Protein AF-A0ABD6AA87-F1 (afdb_monomer)

Secondary structure (DSSP, 8-state):
-HHHHHHHHHHHHHHHHHHHHHH-TT----HHHHHHHHHHHHHHHHHHHHTT-HHHHHHHHHHHHHHHHHHHHSS--S----TTSSS-S------

Sequence (95 aa):
MWQDYVILVGSIVAITSLVPTLLDDEAAVPYSTSVPTVFVLLGQSVAFYTIGLVGSALGAVAGFVLWTFIAVYKSPPTGEPRERAESTTAVQPAD

Organism: NCBI:txid3033386

Structure (mmCIF, N/CA/C/O backbone):
data_AF-A0ABD6AA87-F1
#
_entry.id   AF-A0ABD6AA87-F1
#
loop_
_atom_site.group_PDB
_atom_site.id
_atom_site.type_symbol
_atom_site.label_atom_id
_atom_site.label_alt_id
_atom_site.label_comp_id
_atom_site.label_asym_id
_atom_site.label_entity_id
_atom_site.label_seq_id
_atom_site.pdbx_PDB_ins_code
_atom_site.Cartn_x
_atom_site.Cartn_y
_atom_site.Cartn_z
_atom_site.occupancy
_atom_site.B_iso_or_equiv
_atom_site.auth_seq_id
_atom_site.auth_comp_id
_atom_site.auth_asym_id
_atom_site.auth_atom_id
_atom_site.pdbx_PDB_model_num
ATOM 1 N N . MET A 1 1 ? 15.516 -5.540 -12.393 1.00 69.44 1 MET A N 1
ATOM 2 C CA . MET A 1 1 ? 14.310 -6.237 -11.892 1.00 69.44 1 MET A CA 1
ATOM 3 C C . MET A 1 1 ? 14.467 -6.883 -10.515 1.00 69.44 1 MET A C 1
ATOM 5 O O . MET A 1 1 ? 13.457 -7.093 -9.870 1.00 69.44 1 MET A O 1
ATOM 9 N N . TRP A 1 2 ? 15.673 -7.176 -10.007 1.00 90.50 2 TRP A N 1
ATOM 10 C CA . TRP A 1 2 ? 15.810 -7.782 -8.668 1.00 90.50 2 TRP A CA 1
ATOM 11 C C . TRP A 1 2 ? 15.312 -6.877 -7.521 1.00 90.50 2 TRP A C 1
ATOM 13 O O . TRP A 1 2 ? 14.735 -7.371 -6.558 1.00 90.50 2 TRP A O 1
ATOM 23 N N . GLN A 1 3 ? 15.472 -5.556 -7.662 1.00 88.31 3 GLN A N 1
ATOM 24 C CA . GLN A 1 3 ? 14.973 -4.552 -6.713 1.00 88.31 3 GLN A CA 1
ATOM 25 C C . GLN A 1 3 ? 13.449 -4.607 -6.560 1.00 88.31 3 GLN A C 1
ATOM 27 O O . GLN A 1 3 ? 12.949 -4.494 -5.446 1.00 88.31 3 GLN A O 1
ATOM 32 N N . ASP A 1 4 ? 12.730 -4.844 -7.663 1.00 86.25 4 ASP A N 1
ATOM 33 C CA . ASP A 1 4 ? 11.270 -4.946 -7.660 1.00 86.25 4 ASP A CA 1
ATOM 34 C C . ASP A 1 4 ? 10.806 -6.121 -6.790 1.00 86.25 4 ASP A C 1
ATOM 36 O O . ASP A 1 4 ? 9.905 -5.985 -5.970 1.00 86.25 4 ASP A O 1
ATOM 40 N N . TYR A 1 5 ? 11.498 -7.261 -6.887 1.00 86.38 5 TYR A N 1
ATOM 41 C CA . TYR A 1 5 ? 11.203 -8.430 -6.062 1.00 86.38 5 TYR A CA 1
ATOM 42 C C . TYR A 1 5 ? 11.488 -8.191 -4.578 1.00 86.38 5 TYR A C 1
ATOM 44 O O . TYR A 1 5 ? 10.684 -8.582 -3.739 1.00 86.38 5 TYR A O 1
ATOM 52 N N . VAL A 1 6 ? 12.599 -7.532 -4.235 1.00 89.88 6 VAL A N 1
ATOM 53 C CA . VAL A 1 6 ? 12.943 -7.250 -2.830 1.00 89.88 6 VAL A CA 1
ATOM 54 C C . VAL A 1 6 ? 11.934 -6.294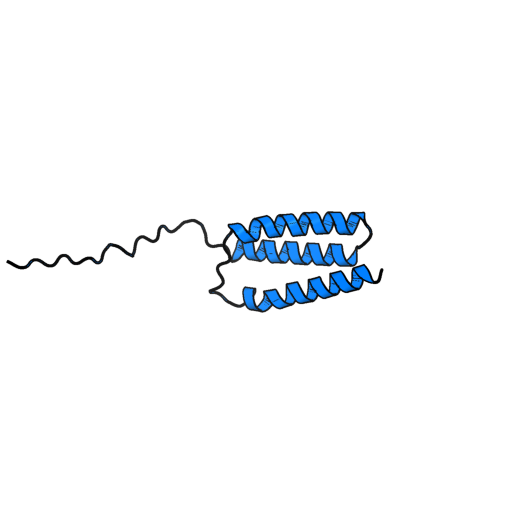 -2.195 1.00 89.88 6 VAL A C 1
ATOM 56 O O . VAL A 1 6 ? 11.467 -6.543 -1.084 1.00 89.88 6 VAL A O 1
ATOM 59 N N . ILE A 1 7 ? 11.555 -5.232 -2.909 1.00 87.81 7 ILE A N 1
ATOM 60 C CA . ILE A 1 7 ? 10.578 -4.248 -2.428 1.00 87.81 7 ILE A CA 1
ATOM 61 C C . ILE A 1 7 ? 9.181 -4.874 -2.336 1.00 87.81 7 ILE A C 1
ATOM 63 O O . ILE A 1 7 ? 8.477 -4.657 -1.348 1.00 87.81 7 ILE A O 1
ATOM 67 N N . LEU A 1 8 ? 8.788 -5.694 -3.312 1.00 87.81 8 LEU A N 1
ATOM 68 C CA . LEU A 1 8 ? 7.521 -6.423 -3.285 1.00 87.81 8 LEU A CA 1
ATOM 69 C C . LEU A 1 8 ? 7.452 -7.400 -2.105 1.00 87.81 8 LEU A C 1
ATOM 71 O O . LEU A 1 8 ? 6.468 -7.393 -1.370 1.00 87.81 8 LEU A O 1
ATOM 75 N N . VAL A 1 9 ? 8.498 -8.200 -1.875 1.00 90.44 9 VAL A N 1
ATOM 76 C CA . VAL A 1 9 ? 8.567 -9.114 -0.722 1.00 90.44 9 VAL A CA 1
ATOM 77 C C . VAL A 1 9 ? 8.498 -8.333 0.588 1.00 90.44 9 VAL A C 1
ATOM 79 O O . VAL A 1 9 ? 7.717 -8.694 1.466 1.00 90.44 9 VAL A O 1
ATOM 82 N N . GLY A 1 10 ? 9.240 -7.228 0.707 1.00 87.88 10 GLY A N 1
ATOM 83 C CA . GLY A 1 10 ? 9.152 -6.343 1.871 1.00 87.88 10 GLY A CA 1
ATOM 84 C C . GLY A 1 10 ? 7.737 -5.798 2.089 1.00 87.88 10 GLY A C 1
ATOM 85 O O . GLY A 1 10 ? 7.248 -5.788 3.216 1.00 87.88 10 GLY A O 1
ATOM 86 N N . SER A 1 11 ? 7.043 -5.427 1.009 1.00 83.81 11 SER A N 1
ATOM 87 C CA . SER A 1 11 ? 5.656 -4.946 1.055 1.00 83.81 11 SER A CA 1
ATOM 88 C C . SER A 1 11 ? 4.690 -6.036 1.530 1.00 83.81 11 SER A C 1
ATOM 90 O O . SER A 1 11 ? 3.832 -5.770 2.367 1.00 83.81 11 SER A O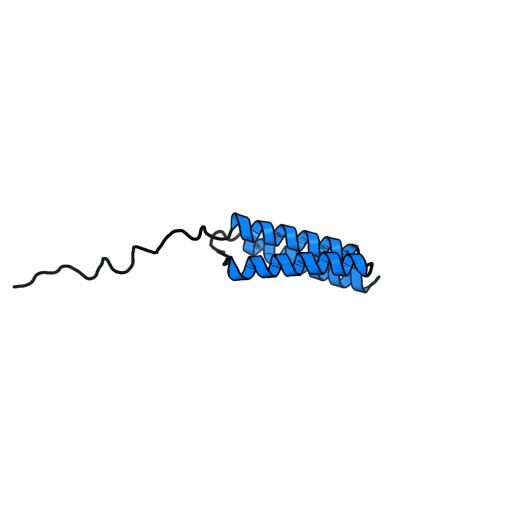 1
ATOM 92 N N . ILE A 1 12 ? 4.856 -7.277 1.061 1.00 86.50 12 ILE A N 1
ATOM 93 C CA . ILE A 1 12 ? 4.053 -8.430 1.502 1.00 86.50 12 ILE A CA 1
ATOM 94 C C . ILE A 1 12 ? 4.267 -8.700 2.992 1.00 86.50 12 ILE A C 1
ATOM 96 O O . ILE A 1 12 ? 3.297 -8.897 3.725 1.00 86.50 12 ILE A O 1
ATOM 100 N N . VAL A 1 13 ? 5.519 -8.684 3.460 1.00 89.12 13 VAL A N 1
ATOM 101 C CA . VAL A 1 13 ? 5.843 -8.873 4.882 1.00 89.12 13 VAL A CA 1
ATOM 102 C C . VAL A 1 13 ? 5.210 -7.770 5.730 1.00 89.12 13 VAL A C 1
ATOM 104 O O . VAL A 1 13 ? 4.560 -8.076 6.728 1.00 89.12 13 VAL A O 1
ATOM 107 N N . ALA A 1 14 ? 5.319 -6.507 5.307 1.00 83.75 14 ALA A N 1
ATOM 108 C CA . ALA A 1 14 ? 4.704 -5.376 5.998 1.00 83.75 14 ALA A CA 1
ATOM 109 C C . ALA A 1 14 ? 3.172 -5.516 6.082 1.00 83.75 14 ALA A C 1
ATOM 111 O O . ALA A 1 14 ? 2.606 -5.415 7.169 1.00 83.75 14 ALA A O 1
ATOM 112 N N . ILE A 1 15 ? 2.505 -5.831 4.966 1.00 81.44 15 ILE A N 1
ATOM 113 C CA . ILE A 1 15 ? 1.051 -6.067 4.910 1.00 81.44 15 ILE A CA 1
ATOM 114 C C . ILE A 1 15 ? 0.644 -7.226 5.826 1.00 81.44 15 ILE A C 1
ATOM 116 O O . ILE A 1 15 ? -0.309 -7.108 6.590 1.00 81.44 15 ILE A O 1
ATOM 120 N N . THR A 1 16 ? 1.384 -8.334 5.795 1.00 83.44 16 THR A N 1
ATOM 121 C CA . THR A 1 16 ? 1.083 -9.513 6.622 1.00 83.44 16 THR A CA 1
ATOM 122 C C . THR A 1 16 ? 1.275 -9.210 8.108 1.00 83.44 16 THR A C 1
ATOM 124 O O . THR A 1 16 ? 0.498 -9.672 8.937 1.00 83.44 16 THR A O 1
ATOM 127 N N . SER A 1 17 ? 2.257 -8.372 8.457 1.00 82.38 17 SER A N 1
ATOM 128 C CA . SER A 1 17 ? 2.478 -7.931 9.839 1.00 82.38 17 SER A CA 1
ATOM 129 C C . SER A 1 17 ? 1.361 -7.034 10.384 1.00 82.38 17 SER A C 1
ATOM 131 O O . SER A 1 17 ? 1.176 -6.967 11.594 1.00 82.38 17 SER A O 1
ATOM 133 N N . LEU A 1 18 ? 0.581 -6.397 9.503 1.00 72.31 18 LEU A N 1
ATOM 134 C CA . LEU A 1 18 ? -0.589 -5.586 9.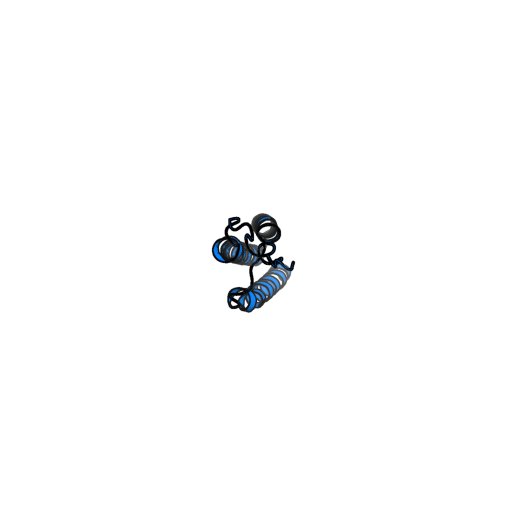858 1.00 72.31 18 LEU A CA 1
ATOM 135 C C . LEU A 1 18 ? -1.859 -6.428 10.069 1.00 72.31 18 LEU A C 1
ATOM 137 O O . LEU A 1 18 ? -2.828 -5.934 10.641 1.00 72.31 18 LEU A O 1
ATOM 141 N N . VAL A 1 19 ? -1.871 -7.701 9.657 1.00 76.50 19 VAL A N 1
ATOM 142 C CA . VAL A 1 19 ? -2.996 -8.625 9.889 1.00 76.50 19 VAL A CA 1
ATOM 143 C C . VAL A 1 19 ? -3.347 -8.764 11.378 1.00 76.50 19 VAL A C 1
ATOM 145 O O . VAL A 1 19 ? -4.516 -8.574 11.703 1.00 76.50 19 VAL A O 1
ATOM 148 N N . PRO A 1 20 ? -2.410 -9.030 12.313 1.00 71.12 20 PRO A N 1
ATOM 149 C CA . PRO A 1 20 ? -2.745 -9.074 13.739 1.00 71.12 20 PRO A CA 1
ATOM 150 C C . PRO A 1 20 ? -3.283 -7.733 14.262 1.00 71.12 20 PRO A C 1
ATOM 152 O O . PRO A 1 20 ? -4.211 -7.728 15.061 1.00 71.12 20 PRO A O 1
ATOM 155 N N . THR A 1 21 ? -2.789 -6.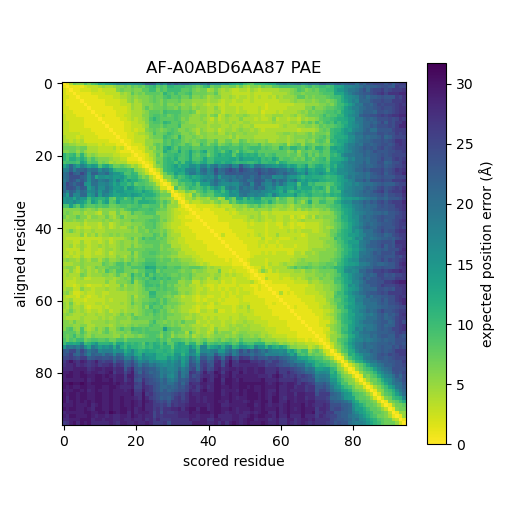599 13.754 1.00 68.25 21 THR A N 1
ATOM 156 C CA . THR A 1 21 ? -3.310 -5.261 14.096 1.00 68.25 21 THR A CA 1
ATOM 157 C C . THR A 1 21 ? -4.760 -5.067 13.638 1.00 68.25 21 THR A C 1
ATOM 159 O O . THR A 1 21 ? -5.554 -4.394 14.297 1.00 68.25 21 THR A O 1
ATOM 162 N N . LEU A 1 22 ? -5.144 -5.671 12.512 1.00 62.00 22 LEU A N 1
ATOM 163 C CA . LEU A 1 22 ? -6.529 -5.670 12.044 1.00 62.00 22 LEU A CA 1
ATOM 164 C C . LEU A 1 22 ? -7.433 -6.584 12.872 1.00 62.00 22 LEU A C 1
ATOM 166 O O . LEU A 1 22 ? -8.588 -6.230 13.082 1.00 62.00 22 LEU A O 1
ATOM 170 N N . LEU A 1 23 ? -6.909 -7.702 13.372 1.00 66.44 23 LEU A N 1
ATOM 171 C CA . LEU A 1 23 ? -7.659 -8.667 14.181 1.00 66.44 23 LEU A CA 1
ATOM 172 C C . LEU A 1 23 ? -7.888 -8.217 15.633 1.00 66.44 23 LEU A C 1
ATOM 174 O O . LEU A 1 23 ? -8.749 -8.777 16.300 1.00 66.44 23 LEU A O 1
ATOM 178 N N . ASP A 1 24 ? -7.138 -7.229 16.120 1.00 62.19 24 ASP A N 1
ATOM 179 C CA . ASP A 1 24 ? -7.256 -6.726 17.492 1.00 62.19 24 ASP A CA 1
ATOM 180 C C . ASP A 1 24 ? -8.278 -5.579 17.602 1.00 62.19 24 ASP A C 1
ATOM 182 O O . ASP A 1 24 ? -7.996 -4.447 17.202 1.00 62.19 24 ASP A O 1
ATOM 186 N N . ASP A 1 25 ? -9.480 -5.853 18.111 1.00 56.31 25 ASP A N 1
ATOM 187 C CA . ASP A 1 25 ? -10.577 -4.879 18.231 1.00 56.31 25 ASP A CA 1
ATOM 188 C C . ASP A 1 25 ? -10.258 -3.668 19.140 1.00 56.31 25 ASP A C 1
ATOM 190 O O . ASP A 1 25 ? -10.917 -2.635 19.017 1.00 56.31 25 ASP A O 1
ATOM 194 N N . GLU A 1 26 ? -9.218 -3.726 19.985 1.00 53.50 26 GLU A N 1
ATOM 195 C CA . GLU A 1 26 ? -8.767 -2.585 20.805 1.00 53.50 26 GLU A CA 1
ATOM 196 C C . GLU A 1 26 ? -7.777 -1.653 20.078 1.00 53.50 26 GLU A C 1
ATOM 198 O O . GLU A 1 26 ? -7.460 -0.565 20.573 1.00 53.50 26 GLU A O 1
ATOM 203 N N . ALA A 1 27 ? -7.298 -2.025 18.885 1.00 54.38 27 ALA A N 1
ATOM 204 C CA . ALA A 1 27 ? -6.331 -1.239 18.121 1.00 54.38 27 ALA A CA 1
ATOM 205 C C . ALA A 1 27 ? -6.975 -0.003 17.456 1.00 54.38 27 ALA A C 1
ATOM 207 O O . ALA A 1 27 ? -7.205 0.038 16.247 1.00 54.38 27 ALA A O 1
ATOM 208 N N . ALA A 1 28 ? -7.241 1.040 18.241 1.00 55.47 28 ALA A N 1
ATOM 209 C CA . ALA A 1 28 ? -7.648 2.349 17.741 1.00 55.47 28 ALA A CA 1
ATOM 210 C C . ALA A 1 28 ? -6.429 3.099 1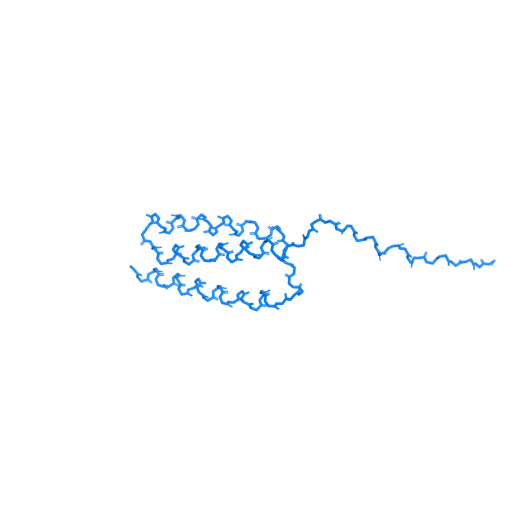7.177 1.00 55.47 28 ALA A C 1
ATOM 212 O O . ALA A 1 28 ? -5.654 3.707 17.919 1.00 55.47 28 ALA A O 1
ATOM 213 N N . VAL A 1 29 ? -6.242 3.065 15.855 1.00 57.78 29 VAL A N 1
ATOM 214 C CA . VAL A 1 29 ? -5.168 3.829 15.202 1.00 57.78 29 VAL A CA 1
ATOM 215 C C . VAL A 1 29 ? -5.626 5.287 15.038 1.00 57.78 29 VAL A C 1
ATOM 217 O O . VAL A 1 29 ? -6.622 5.538 14.345 1.00 57.78 29 VAL A O 1
ATOM 220 N N . PRO A 1 30 ? -4.923 6.267 15.642 1.00 57.25 30 PRO A N 1
ATOM 221 C CA . PRO A 1 30 ? -5.287 7.673 15.527 1.00 57.25 30 PRO A CA 1
ATOM 222 C C . PRO A 1 30 ? -5.249 8.136 14.065 1.00 57.25 30 PRO A C 1
ATOM 224 O O . PRO A 1 30 ? -4.278 7.889 13.344 1.00 57.25 30 PRO A O 1
ATOM 227 N N . TYR A 1 31 ? -6.272 8.887 13.645 1.00 55.62 31 TYR A N 1
ATOM 228 C CA . TYR A 1 31 ? -6.370 9.488 12.304 1.00 55.62 31 TYR A CA 1
ATOM 229 C C . TYR A 1 31 ? -5.104 10.258 11.881 1.00 55.62 31 TYR A C 1
ATOM 231 O O . TYR A 1 31 ? -4.781 10.315 10.693 1.00 55.62 31 TYR A O 1
ATOM 239 N N . SER A 1 32 ? -4.368 10.826 12.845 1.00 60.78 32 SER A N 1
ATOM 240 C CA . SER A 1 32 ? -3.149 11.606 12.606 1.00 60.78 32 SER A CA 1
ATOM 241 C C . SER A 1 32 ? -2.006 10.796 11.993 1.00 60.78 32 SER A C 1
ATOM 243 O O . SER A 1 32 ? -1.158 11.376 11.321 1.00 60.78 32 SER A O 1
ATOM 245 N N . THR A 1 33 ? -1.974 9.475 12.183 1.00 66.38 33 THR A N 1
ATOM 246 C CA . THR A 1 33 ? -0.920 8.602 11.639 1.00 66.38 33 THR A CA 1
ATOM 247 C C . THR A 1 33 ? -1.366 7.903 10.355 1.00 66.38 33 THR A C 1
ATOM 249 O O . THR A 1 33 ? -0.564 7.711 9.437 1.00 66.38 33 THR A O 1
ATOM 252 N N . SER A 1 34 ? -2.656 7.584 10.238 1.00 66.56 34 SER A N 1
ATOM 253 C CA . SER A 1 34 ? -3.199 6.879 9.072 1.00 66.56 34 SER A CA 1
ATOM 254 C C . SER A 1 34 ? -3.252 7.752 7.818 1.00 66.56 34 SER A C 1
ATOM 256 O O . SER A 1 34 ? -2.871 7.296 6.742 1.00 66.56 34 SER A O 1
ATOM 258 N N . VAL A 1 35 ? -3.655 9.023 7.936 1.00 73.75 35 VAL A N 1
ATOM 259 C CA . VAL A 1 35 ? -3.797 9.921 6.774 1.00 73.75 35 VAL A CA 1
ATOM 260 C C . VAL A 1 35 ? -2.454 10.201 6.078 1.00 73.75 35 VAL A C 1
ATOM 262 O O . VAL A 1 35 ? -2.382 9.998 4.864 1.00 73.75 35 VAL A O 1
ATOM 265 N N . PRO A 1 36 ? -1.366 10.588 6.779 1.00 81.56 36 PRO A N 1
ATOM 266 C CA . PRO A 1 36 ? -0.063 10.771 6.135 1.00 81.56 36 PRO A CA 1
ATOM 267 C C . PRO A 1 36 ? 0.444 9.499 5.449 1.00 81.56 36 PRO A C 1
ATOM 269 O O . PRO A 1 36 ? 0.975 9.562 4.342 1.00 81.56 36 PRO A O 1
ATOM 272 N N . THR A 1 37 ? 0.232 8.339 6.073 1.00 80.00 37 THR A N 1
ATOM 273 C CA . THR A 1 37 ? 0.681 7.045 5.543 1.00 80.00 37 THR A CA 1
ATOM 274 C C . THR A 1 37 ? -0.017 6.696 4.226 1.00 80.00 37 THR A C 1
ATOM 276 O O . THR A 1 37 ? 0.635 6.269 3.274 1.00 80.00 37 THR A O 1
ATOM 279 N N . VAL A 1 38 ? -1.322 6.962 4.125 1.00 84.31 38 VAL A N 1
ATOM 280 C CA . VAL A 1 38 ? -2.100 6.811 2.885 1.00 84.31 38 VAL A CA 1
ATOM 281 C C . VAL A 1 38 ? -1.528 7.691 1.763 1.00 84.31 38 VAL A C 1
ATOM 283 O O . VAL A 1 38 ? -1.306 7.203 0.655 1.00 84.31 38 VAL A O 1
ATOM 286 N N . PHE A 1 39 ? -1.198 8.958 2.035 1.00 87.31 39 PHE A N 1
ATOM 287 C CA . PHE A 1 39 ? -0.577 9.837 1.031 1.00 87.31 39 PHE A CA 1
ATOM 288 C C . PHE A 1 39 ? 0.797 9.345 0.569 1.00 87.31 39 PHE A C 1
ATOM 290 O O . PHE A 1 39 ? 1.093 9.380 -0.628 1.00 87.31 39 PHE A O 1
ATOM 297 N N . VAL A 1 40 ? 1.625 8.860 1.499 1.00 88.44 40 VAL A N 1
ATOM 298 C CA . VAL A 1 40 ? 2.948 8.307 1.178 1.00 88.44 40 VAL A CA 1
ATOM 299 C C . VAL A 1 40 ? 2.817 7.087 0.270 1.00 88.44 40 VAL A C 1
ATOM 301 O O . VAL A 1 40 ? 3.486 7.025 -0.758 1.00 88.44 40 VAL A O 1
ATOM 304 N N . LEU A 1 41 ? 1.924 6.150 0.594 1.00 86.75 41 LEU A N 1
ATOM 305 C CA . LEU A 1 41 ? 1.723 4.929 -0.194 1.00 86.75 41 LEU A CA 1
ATOM 306 C C . LEU A 1 41 ? 1.197 5.227 -1.602 1.00 86.75 41 LEU A C 1
ATOM 308 O O . LEU A 1 41 ? 1.649 4.617 -2.573 1.00 86.75 41 LEU A O 1
ATOM 312 N N . LEU A 1 42 ? 0.307 6.214 -1.732 1.00 88.12 42 LEU A N 1
ATOM 313 C CA . LEU A 1 42 ? -0.165 6.689 -3.031 1.00 88.12 42 LEU A CA 1
ATOM 314 C C . LEU A 1 42 ? 0.985 7.281 -3.863 1.00 88.12 42 LEU A C 1
ATOM 316 O O . LEU A 1 42 ? 1.187 6.887 -5.013 1.00 88.12 42 LEU A O 1
ATOM 320 N N . GLY A 1 43 ? 1.771 8.193 -3.280 1.00 91.44 43 GLY A N 1
ATOM 321 C CA . GLY A 1 43 ? 2.920 8.804 -3.953 1.00 91.44 43 GLY A CA 1
ATOM 322 C C . GLY A 1 43 ? 3.974 7.771 -4.358 1.00 91.44 43 GLY A C 1
ATOM 323 O O . GLY A 1 43 ? 4.495 7.809 -5.472 1.00 91.44 43 GLY A O 1
ATOM 324 N N . GLN A 1 44 ? 4.229 6.796 -3.488 1.00 87.12 44 GLN A N 1
ATOM 325 C CA . GLN A 1 44 ? 5.171 5.710 -3.728 1.00 87.12 44 GLN A CA 1
ATOM 326 C C . GLN A 1 44 ? 4.703 4.784 -4.857 1.00 87.12 44 GLN A C 1
ATOM 328 O O . GLN A 1 44 ? 5.513 4.408 -5.702 1.00 87.12 44 GLN A O 1
ATOM 333 N N . SER A 1 45 ? 3.402 4.486 -4.946 1.00 87.88 45 SER A N 1
ATOM 334 C CA . SER A 1 45 ? 2.832 3.743 -6.077 1.00 87.88 45 SER A CA 1
ATOM 335 C C . SER A 1 45 ? 3.078 4.454 -7.409 1.00 87.88 45 SER A C 1
ATOM 337 O O . SER A 1 45 ? 3.528 3.830 -8.371 1.00 87.88 45 SER A O 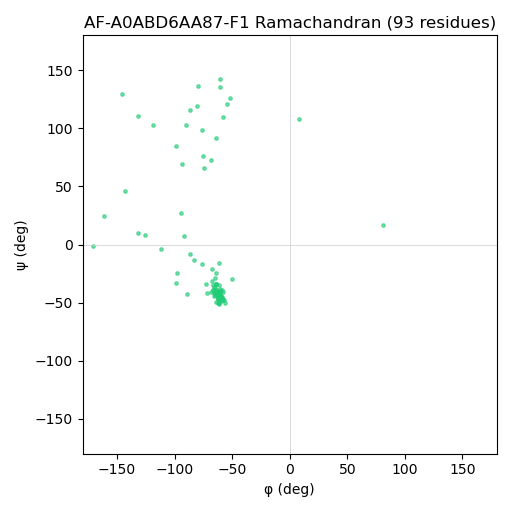1
ATOM 339 N N . VAL A 1 46 ? 2.806 5.762 -7.477 1.00 89.81 46 VAL A N 1
ATOM 340 C CA . VAL A 1 46 ? 3.019 6.561 -8.697 1.00 89.81 46 VAL A CA 1
ATOM 341 C C . VAL A 1 46 ? 4.503 6.612 -9.060 1.00 89.81 46 VAL A C 1
ATOM 343 O O . VAL A 1 46 ? 4.866 6.430 -10.226 1.00 89.81 46 VAL A O 1
ATOM 346 N N . ALA A 1 47 ? 5.372 6.809 -8.068 1.00 90.62 47 ALA A N 1
ATOM 347 C CA . ALA A 1 47 ? 6.814 6.841 -8.269 1.00 90.62 47 ALA A CA 1
ATOM 348 C C . ALA A 1 47 ? 7.336 5.507 -8.817 1.00 90.62 47 ALA A C 1
ATOM 350 O O . ALA A 1 47 ? 7.999 5.496 -9.852 1.00 90.62 47 ALA A O 1
ATOM 351 N N . PHE A 1 48 ? 6.987 4.386 -8.177 1.00 87.88 48 PHE A N 1
ATOM 352 C CA . PHE A 1 48 ? 7.393 3.042 -8.594 1.00 87.88 48 PHE A CA 1
ATOM 353 C C . PHE A 1 48 ? 6.906 2.690 -9.993 1.00 87.88 48 PHE A C 1
ATOM 355 O O . PHE A 1 48 ? 7.677 2.156 -10.790 1.00 87.88 48 PHE A O 1
ATOM 362 N N . TYR A 1 49 ? 5.670 3.060 -10.327 1.00 89.94 49 TYR A N 1
ATOM 363 C CA . TYR A 1 49 ? 5.148 2.879 -11.676 1.00 89.94 49 TYR A CA 1
ATOM 364 C C . TYR A 1 49 ? 5.960 3.670 -12.713 1.00 89.94 49 TYR A C 1
ATOM 366 O O . TYR A 1 49 ? 6.346 3.122 -13.744 1.00 89.94 49 TYR A O 1
ATOM 374 N N . THR A 1 50 ? 6.295 4.929 -12.412 1.00 90.00 50 THR A N 1
ATOM 375 C CA . THR A 1 50 ? 7.039 5.817 -13.326 1.00 90.00 50 THR A CA 1
ATOM 376 C C . THR A 1 50 ? 8.455 5.310 -13.620 1.00 90.00 50 THR A C 1
ATOM 378 O O . THR A 1 50 ? 8.945 5.470 -14.735 1.00 90.00 50 THR A O 1
ATOM 381 N N . ILE A 1 51 ? 9.108 4.663 -12.649 1.00 91.56 51 ILE A N 1
ATOM 382 C CA . ILE A 1 51 ? 10.464 4.101 -12.800 1.00 91.56 51 ILE A CA 1
ATOM 383 C C . ILE A 1 51 ? 10.479 2.629 -13.258 1.00 91.56 51 ILE A C 1
ATOM 385 O O . ILE A 1 51 ? 11.542 2.013 -13.302 1.00 91.56 51 ILE A O 1
ATOM 389 N N . GLY A 1 52 ? 9.320 2.058 -13.610 1.00 86.69 52 GLY A N 1
ATOM 390 C CA . GLY A 1 52 ? 9.204 0.702 -14.161 1.00 86.69 52 GLY A CA 1
ATOM 391 C C . GLY A 1 52 ? 9.224 -0.440 -13.135 1.00 86.69 52 GLY A C 1
ATOM 392 O O . GLY A 1 52 ? 9.423 -1.592 -13.519 1.00 86.69 52 GLY A O 1
ATOM 393 N N . LEU A 1 53 ? 9.005 -0.153 -11.847 1.00 89.81 53 LEU A N 1
ATOM 394 C CA . LEU A 1 53 ? 8.886 -1.141 -10.763 1.00 89.81 53 LEU A CA 1
ATOM 395 C C . LEU A 1 53 ? 7.416 -1.518 -10.534 1.00 89.81 53 LEU A C 1
ATOM 397 O O . LEU A 1 53 ? 6.791 -1.137 -9.542 1.00 89.81 53 LEU A O 1
ATOM 401 N N . VAL A 1 54 ? 6.833 -2.230 -11.498 1.00 87.62 54 VAL A N 1
ATOM 402 C CA . VAL A 1 54 ? 5.391 -2.521 -11.517 1.00 87.62 54 VAL A CA 1
ATOM 403 C C . VAL A 1 54 ? 4.968 -3.414 -10.346 1.00 87.62 54 VAL A C 1
ATOM 405 O O . VAL A 1 54 ? 3.911 -3.175 -9.763 1.00 87.62 54 VAL A O 1
ATOM 408 N N . GLY A 1 55 ? 5.781 -4.402 -9.949 1.00 84.00 55 GLY A N 1
ATOM 409 C CA . GLY A 1 55 ? 5.465 -5.265 -8.805 1.00 84.00 55 GLY A CA 1
ATOM 410 C C . GLY A 1 55 ? 5.375 -4.469 -7.503 1.00 84.00 55 GLY A C 1
ATOM 411 O O . GLY A 1 55 ? 4.405 -4.575 -6.756 1.00 84.00 55 GLY A O 1
ATOM 412 N N . SER A 1 56 ? 6.341 -3.589 -7.274 1.00 84.88 56 SER A N 1
ATOM 413 C CA . SER A 1 56 ? 6.397 -2.697 -6.118 1.00 84.88 56 SER A CA 1
ATOM 414 C C . SER A 1 56 ? 5.269 -1.674 -6.128 1.00 84.88 56 SER A C 1
ATOM 416 O O . SER A 1 56 ? 4.724 -1.368 -5.070 1.00 84.88 56 SER A O 1
ATOM 418 N N . ALA A 1 57 ? 4.884 -1.166 -7.305 1.00 86.00 57 ALA A N 1
ATOM 419 C CA . ALA A 1 57 ? 3.725 -0.289 -7.443 1.00 86.00 57 ALA A CA 1
ATOM 420 C C . ALA A 1 57 ? 2.446 -0.999 -6.972 1.00 86.00 57 ALA A C 1
ATOM 422 O O . ALA A 1 57 ? 1.707 -0.445 -6.164 1.00 86.00 57 ALA A O 1
ATOM 423 N N . LEU A 1 58 ? 2.232 -2.258 -7.375 1.00 88.94 58 LEU A N 1
ATOM 424 C CA . LEU A 1 58 ? 1.109 -3.066 -6.885 1.00 88.94 58 LEU A CA 1
ATOM 425 C C . LEU A 1 58 ? 1.176 -3.302 -5.368 1.00 88.94 58 LEU A C 1
ATOM 427 O O . LEU A 1 58 ? 0.153 -3.204 -4.694 1.00 88.94 58 LEU A O 1
ATOM 431 N N . GLY A 1 59 ? 2.368 -3.555 -4.817 1.00 85.75 59 GLY A N 1
ATOM 432 C CA . GLY A 1 59 ? 2.573 -3.674 -3.369 1.00 85.75 59 GLY A CA 1
ATOM 433 C C . GLY A 1 59 ? 2.216 -2.391 -2.610 1.00 85.75 59 GLY A C 1
ATOM 434 O O . GLY A 1 59 ? 1.535 -2.444 -1.586 1.00 85.75 59 GLY A O 1
ATOM 435 N N . ALA A 1 60 ? 2.600 -1.230 -3.146 1.00 85.88 60 ALA A N 1
ATOM 436 C CA . ALA A 1 60 ? 2.257 0.074 -2.587 1.00 85.88 60 ALA A CA 1
ATOM 437 C C . ALA A 1 60 ? 0.750 0.366 -2.679 1.00 85.88 60 ALA A C 1
ATOM 439 O O . ALA A 1 60 ? 0.177 0.862 -1.711 1.00 85.88 60 ALA A O 1
ATOM 440 N N . VAL A 1 61 ? 0.084 -0.005 -3.782 1.00 87.25 61 VAL A N 1
ATOM 441 C CA . VAL A 1 61 ? -1.386 0.071 -3.904 1.00 87.25 61 VAL A CA 1
ATOM 442 C C . VAL A 1 61 ? -2.071 -0.829 -2.877 1.00 87.25 61 VAL A C 1
ATOM 444 O O . VAL A 1 61 ? -3.008 -0.393 -2.215 1.00 87.25 61 VAL A O 1
ATOM 447 N N . ALA A 1 62 ? -1.607 -2.067 -2.702 1.00 86.44 62 ALA A N 1
ATOM 448 C CA . ALA A 1 62 ? -2.170 -2.979 -1.710 1.00 86.44 62 ALA A CA 1
ATOM 449 C C . ALA A 1 62 ? -2.023 -2.417 -0.286 1.00 86.44 62 ALA A C 1
ATOM 451 O O . ALA A 1 62 ? -2.984 -2.419 0.483 1.00 86.44 62 ALA A O 1
ATOM 452 N N . GLY A 1 63 ? -0.853 -1.854 0.034 1.00 85.06 63 GLY A N 1
ATOM 453 C CA . GLY A 1 63 ? -0.628 -1.132 1.283 1.00 85.06 63 GLY A CA 1
ATOM 454 C C . GLY A 1 63 ? -1.557 0.074 1.435 1.00 85.06 63 GLY A C 1
ATOM 455 O O . GLY A 1 63 ? -2.148 0.251 2.496 1.00 85.06 63 GLY A O 1
ATOM 456 N N . PHE A 1 64 ? -1.720 0.884 0.384 1.00 86.50 64 PHE A N 1
ATOM 457 C CA . PHE A 1 64 ? -2.610 2.050 0.364 1.00 86.50 64 PHE A CA 1
ATOM 458 C C . PHE A 1 64 ? -4.056 1.660 0.675 1.00 86.50 64 PHE A C 1
ATOM 460 O O . PHE A 1 64 ? -4.701 2.285 1.517 1.00 86.50 64 PHE A O 1
ATOM 467 N N . VAL A 1 65 ? -4.556 0.605 0.026 1.00 84.44 65 VAL A N 1
ATOM 468 C CA . VAL A 1 65 ? -5.905 0.081 0.255 1.00 84.44 65 VAL A CA 1
ATOM 469 C C . VAL A 1 65 ? -6.042 -0.375 1.704 1.00 84.44 65 VAL A C 1
ATOM 471 O O . VAL A 1 65 ? -6.958 0.067 2.391 1.00 84.44 65 VAL A O 1
ATOM 474 N N . LEU A 1 66 ? -5.101 -1.182 2.200 1.00 83.12 66 LEU A N 1
ATOM 475 C CA . LEU A 1 66 ? -5.110 -1.681 3.576 1.00 83.12 66 LEU A CA 1
ATOM 476 C C . LEU A 1 66 ? -5.139 -0.545 4.607 1.00 83.12 66 LEU A C 1
ATOM 478 O O . LEU A 1 66 ? -5.967 -0.548 5.512 1.00 83.12 66 LEU A O 1
ATOM 482 N N . TRP A 1 67 ? -4.273 0.455 4.445 1.00 77.56 67 TRP A N 1
ATOM 483 C CA . TRP A 1 67 ? -4.218 1.616 5.331 1.00 77.56 67 TRP A CA 1
ATOM 484 C C . TRP A 1 67 ? -5.454 2.507 5.224 1.00 77.56 67 TRP A C 1
ATOM 486 O O . TRP A 1 67 ? -5.879 3.073 6.228 1.00 77.56 67 TRP A O 1
ATOM 496 N N . THR A 1 68 ? -6.074 2.589 4.047 1.00 79.31 68 THR A N 1
ATOM 497 C CA . THR A 1 68 ? -7.369 3.261 3.873 1.00 79.31 68 THR A CA 1
ATOM 498 C C . THR A 1 68 ? -8.466 2.525 4.643 1.00 79.31 68 THR A C 1
ATOM 500 O O . THR A 1 68 ? -9.239 3.163 5.351 1.00 79.31 68 THR A O 1
ATOM 503 N N . PHE A 1 69 ? -8.502 1.189 4.588 1.00 74.69 69 PHE A N 1
ATOM 504 C CA . PHE A 1 69 ? -9.412 0.386 5.412 1.00 74.69 69 PHE A CA 1
ATOM 505 C C . PHE A 1 69 ? -9.168 0.621 6.911 1.00 74.69 69 PHE A C 1
ATOM 507 O O . PHE A 1 69 ? -10.121 0.855 7.649 1.00 74.69 69 PHE A O 1
ATOM 514 N N . ILE A 1 70 ? -7.911 0.651 7.364 1.00 74.31 70 ILE A N 1
ATOM 515 C CA . ILE A 1 70 ? -7.574 0.972 8.763 1.00 74.31 70 ILE A CA 1
ATOM 516 C C . ILE A 1 70 ? -8.087 2.370 9.142 1.00 74.31 70 ILE A C 1
ATOM 518 O O . ILE A 1 70 ? -8.743 2.526 10.169 1.00 74.31 70 ILE A O 1
ATOM 522 N N . ALA A 1 71 ? -7.848 3.376 8.299 1.00 73.38 71 ALA A N 1
ATOM 523 C CA . ALA A 1 71 ? -8.277 4.754 8.537 1.00 73.38 71 ALA A CA 1
ATOM 524 C C . ALA A 1 71 ? -9.805 4.931 8.561 1.00 73.38 71 ALA A C 1
ATOM 526 O O . ALA A 1 71 ? -10.309 5.852 9.192 1.00 73.38 71 ALA A O 1
ATOM 527 N N . VAL A 1 72 ? -10.554 4.098 7.835 1.00 70.94 72 VAL A N 1
ATOM 528 C CA . VAL A 1 72 ? -12.019 4.205 7.751 1.00 70.94 72 VAL A CA 1
ATOM 529 C C . VAL A 1 72 ? -12.709 3.402 8.851 1.00 70.94 72 VAL A C 1
ATOM 531 O O . VAL A 1 72 ? -13.667 3.890 9.439 1.00 70.94 72 VAL A O 1
ATOM 534 N N . TYR A 1 73 ? -12.240 2.184 9.135 1.00 66.31 73 TYR A N 1
ATOM 535 C CA . TYR A 1 73 ? -12.939 1.255 10.030 1.00 66.31 73 TYR A CA 1
ATOM 536 C C . TYR A 1 73 ? -12.399 1.242 11.462 1.00 66.31 73 TYR A C 1
ATOM 538 O O . TYR A 1 73 ? -13.140 0.885 12.372 1.00 66.31 73 TYR A O 1
ATOM 546 N N . LYS A 1 74 ? -11.132 1.619 11.679 1.00 64.94 74 LYS A N 1
ATOM 547 C CA . LYS A 1 74 ? -10.495 1.598 13.010 1.00 64.94 74 LYS A CA 1
ATOM 548 C C . LYS A 1 74 ? -10.179 2.969 13.581 1.00 64.94 74 LYS A C 1
ATOM 550 O O . LYS A 1 74 ? -9.710 3.059 14.715 1.00 64.94 74 LYS A O 1
ATOM 555 N N . SER A 1 75 ? -10.423 4.040 12.834 1.00 57.28 75 SER A N 1
ATOM 556 C CA . SER A 1 75 ? -10.270 5.371 13.393 1.00 57.28 75 SER A CA 1
ATOM 557 C C . SER A 1 75 ? -11.573 5.784 14.090 1.00 57.28 75 SER A C 1
ATOM 559 O O . SER A 1 75 ? -12.610 5.887 13.433 1.00 57.28 75 SER A O 1
ATOM 561 N N . PRO A 1 76 ? -11.554 5.980 15.422 1.00 54.38 76 PRO A N 1
ATOM 562 C CA . PRO A 1 76 ? -12.761 6.291 16.172 1.00 54.38 76 PRO A CA 1
ATOM 563 C C . PRO A 1 76 ? -13.383 7.602 15.661 1.00 54.38 76 PRO A C 1
ATOM 565 O O . PRO A 1 76 ? -12.638 8.543 15.346 1.00 54.38 76 PRO A O 1
ATOM 568 N N . PRO A 1 77 ? -14.728 7.702 15.592 1.00 54.78 77 PRO A N 1
ATOM 569 C CA . PRO A 1 77 ? -15.389 8.967 15.330 1.00 54.78 77 PRO A CA 1
ATOM 570 C C . PRO A 1 77 ? -14.885 9.972 16.362 1.00 54.78 77 PRO A C 1
ATOM 572 O O . PRO A 1 77 ? -14.997 9.759 17.569 1.00 54.78 77 PRO A O 1
ATOM 575 N N . THR A 1 78 ? -14.283 11.058 15.890 1.00 58.28 78 THR A N 1
ATOM 576 C CA . THR A 1 78 ? -13.951 12.201 16.740 1.00 58.28 78 THR A CA 1
ATOM 577 C C . THR A 1 78 ? -15.278 12.772 17.238 1.00 58.28 78 THR A C 1
ATOM 579 O O . THR A 1 78 ? -15.919 13.532 16.519 1.00 58.28 78 THR A O 1
ATOM 582 N N . GLY A 1 79 ? -15.760 12.312 18.396 1.00 55.00 79 GLY A N 1
ATOM 583 C CA . GLY A 1 79 ? -17.150 12.568 18.773 1.00 55.00 79 GLY A CA 1
ATOM 584 C C . GLY A 1 79 ? -17.605 12.211 20.185 1.00 55.00 79 GLY A C 1
ATOM 585 O O . GLY A 1 79 ? -18.747 12.518 20.495 1.00 55.00 79 GLY A O 1
ATOM 586 N N . GLU A 1 80 ? -16.769 11.659 21.066 1.00 49.09 80 GLU A N 1
ATOM 587 C CA . GLU A 1 80 ? -17.108 11.628 22.495 1.00 49.09 80 GLU A CA 1
ATOM 588 C C . GLU A 1 80 ? -16.065 12.418 23.293 1.00 49.09 80 GLU A C 1
ATOM 590 O O . GLU A 1 80 ? -14.957 11.929 23.543 1.00 49.09 80 GLU A O 1
ATOM 595 N N . PRO A 1 81 ? -16.389 13.658 23.713 1.00 51.50 81 PRO A N 1
ATOM 596 C CA . PRO A 1 81 ? -15.785 14.220 24.905 1.00 51.50 81 PRO A CA 1
ATOM 597 C C . PRO A 1 81 ? -15.987 13.196 26.017 1.00 51.50 81 PRO A C 1
ATOM 599 O O . PRO A 1 81 ? -17.102 12.742 26.262 1.00 51.50 81 PRO A O 1
ATOM 602 N N . ARG A 1 82 ? -14.898 12.804 26.671 1.00 55.66 82 ARG A N 1
ATOM 603 C CA . ARG A 1 82 ? -14.907 11.901 27.819 1.00 55.66 82 ARG A CA 1
ATOM 604 C C . ARG A 1 82 ? -15.567 12.607 29.012 1.00 55.66 82 ARG A C 1
ATOM 606 O O . ARG A 1 82 ? -14.902 13.000 29.963 1.00 55.66 82 ARG A O 1
ATOM 613 N N . GLU A 1 83 ? -16.882 12.771 28.960 1.00 59.97 83 GLU A N 1
ATOM 614 C CA . GLU A 1 83 ? -17.751 13.222 30.043 1.00 59.97 83 GLU A CA 1
ATOM 615 C C . GLU A 1 83 ? -17.910 12.074 31.055 1.00 59.97 83 GLU A C 1
ATOM 617 O O . GLU A 1 83 ? -18.964 11.454 31.166 1.00 59.97 83 GLU A O 1
ATOM 622 N N . ARG A 1 84 ? -16.824 11.682 31.744 1.00 53.84 84 ARG A N 1
ATOM 623 C CA . ARG A 1 84 ? -16.919 10.723 32.867 1.00 53.84 84 ARG A CA 1
ATOM 624 C C . ARG A 1 84 ? -15.739 10.675 33.846 1.00 53.84 84 ARG A C 1
ATOM 626 O O . ARG A 1 84 ? -15.537 9.643 34.473 1.00 53.84 84 ARG A O 1
ATOM 633 N N . ALA A 1 85 ? -14.936 11.723 34.008 1.00 53.88 85 ALA A N 1
ATOM 634 C CA . ALA A 1 85 ? -13.827 11.648 34.974 1.00 53.88 85 ALA A CA 1
ATOM 635 C C . ALA A 1 85 ? -13.776 12.754 36.034 1.00 53.88 85 ALA A C 1
ATOM 637 O O . ALA A 1 85 ? -12.826 12.767 36.805 1.00 53.88 85 ALA A O 1
ATOM 638 N N . GLU A 1 86 ? -14.789 13.622 36.143 1.00 53.28 86 GLU A N 1
ATOM 639 C CA . GLU A 1 86 ? -14.831 14.633 37.221 1.00 53.28 86 GLU A CA 1
ATOM 640 C C . GLU A 1 86 ? -16.176 14.722 37.964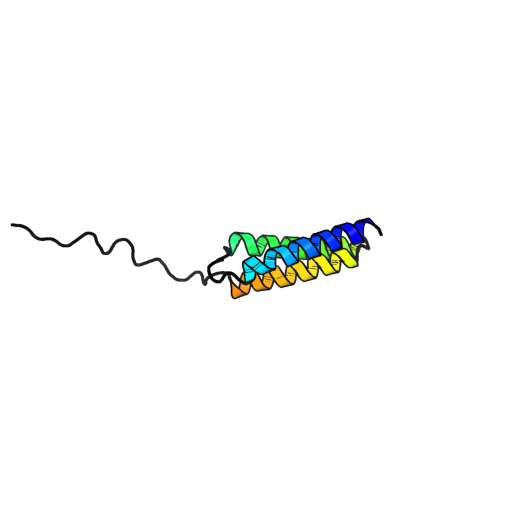 1.00 53.28 86 GLU A C 1
ATOM 642 O O . GLU A 1 86 ? -16.365 15.583 38.816 1.00 53.28 86 GLU A O 1
ATOM 647 N N . SER A 1 87 ? -17.105 13.789 37.738 1.00 53.59 87 SER A N 1
ATOM 648 C CA . SER A 1 87 ? -18.374 13.695 38.482 1.00 53.59 87 SER A CA 1
ATOM 649 C C . SER A 1 87 ? -18.318 12.729 39.679 1.00 53.59 87 SER A C 1
ATOM 651 O O . SER A 1 87 ? -19.330 12.165 40.091 1.00 53.59 87 SER A O 1
ATOM 653 N N . THR A 1 88 ? -17.140 12.518 40.279 1.00 55.25 88 THR A N 1
ATOM 654 C CA . THR A 1 88 ? -17.003 11.751 41.538 1.00 55.25 88 THR A CA 1
ATOM 655 C C . THR A 1 88 ? -15.931 12.34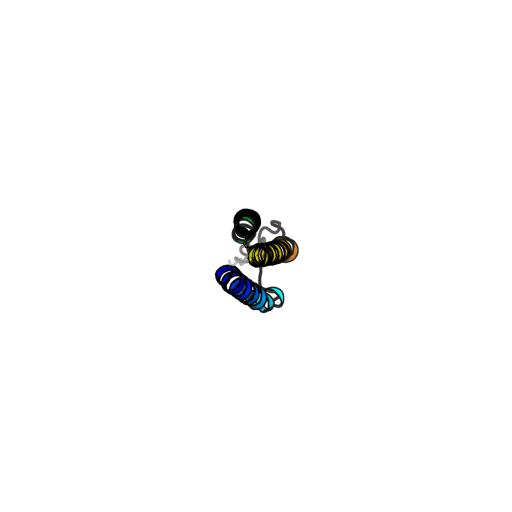0 42.461 1.00 55.25 88 THR A C 1
ATOM 657 O O . THR A 1 88 ? -15.139 11.619 43.052 1.00 55.25 88 THR A O 1
ATOM 660 N N . THR A 1 89 ? -15.936 13.660 42.656 1.00 55.53 89 THR A N 1
ATOM 661 C CA . THR A 1 89 ? -15.550 14.207 43.967 1.00 55.53 89 THR A CA 1
ATOM 662 C C . THR A 1 89 ? -16.835 14.500 44.718 1.00 55.53 89 THR A C 1
ATOM 664 O O . THR A 1 89 ? -17.421 15.572 44.621 1.00 55.53 89 THR A O 1
ATOM 667 N N . ALA A 1 90 ? -17.305 13.430 45.353 1.00 58.16 90 ALA A N 1
ATOM 668 C CA . ALA A 1 90 ? -18.149 13.380 46.532 1.00 58.16 90 ALA A CA 1
ATOM 669 C C . ALA A 1 90 ? -18.712 14.724 47.025 1.00 58.16 90 ALA A C 1
ATOM 671 O O . ALA A 1 90 ? -18.047 15.502 47.708 1.00 58.16 90 ALA A O 1
ATOM 672 N N . VAL A 1 91 ? -20.014 14.895 46.809 1.00 60.59 91 VAL A N 1
ATOM 673 C CA . VAL A 1 91 ? -20.868 15.447 47.857 1.00 60.59 91 VAL A CA 1
ATOM 674 C C . VAL A 1 91 ? -20.730 14.520 49.067 1.00 60.59 91 VAL A C 1
ATOM 676 O O . VAL A 1 91 ? -21.209 13.388 49.037 1.00 60.59 91 VAL A O 1
ATOM 679 N N . GLN A 1 92 ? -20.076 14.998 50.122 1.00 56.69 92 GLN A N 1
ATOM 680 C CA . GLN A 1 92 ? -20.249 14.473 51.470 1.00 56.69 92 GLN A CA 1
ATOM 681 C C . GLN A 1 92 ? -20.461 15.658 52.423 1.00 56.69 92 GLN A C 1
ATOM 683 O O . GLN A 1 92 ? -19.531 16.439 52.621 1.00 56.69 92 GLN A O 1
ATOM 688 N N . PRO A 1 93 ? -21.675 15.838 52.976 1.00 60.84 93 PRO A N 1
ATOM 689 C CA . PRO A 1 93 ? -21.911 16.784 54.052 1.00 60.84 93 PRO A CA 1
ATOM 690 C C . PRO A 1 93 ? -21.453 16.143 55.367 1.00 60.84 93 PRO A C 1
ATOM 692 O O . PRO A 1 93 ? -21.723 14.965 55.613 1.00 60.84 93 PRO A O 1
ATOM 695 N N . ALA A 1 94 ? -20.755 16.902 56.199 1.00 54.47 94 ALA A N 1
ATOM 696 C CA . ALA A 1 94 ? -20.569 16.574 57.603 1.00 54.47 94 ALA A CA 1
ATOM 697 C C . ALA A 1 94 ? -20.541 17.886 58.389 1.00 54.47 94 ALA A C 1
ATOM 699 O O . ALA A 1 94 ? -19.866 18.833 57.981 1.00 54.47 94 ALA A O 1
ATOM 700 N N . ASP A 1 95 ? -21.365 17.899 59.430 1.00 53.62 95 ASP A N 1
ATOM 701 C CA . ASP A 1 95 ? -21.734 19.015 60.300 1.0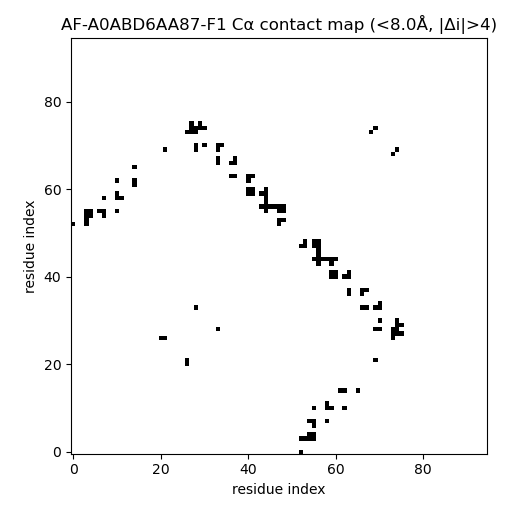0 53.62 95 ASP A CA 1
ATOM 702 C C . ASP A 1 95 ? -20.566 19.648 61.076 1.00 53.62 95 ASP A C 1
ATOM 704 O O . ASP A 1 95 ? -19.576 18.935 61.374 1.00 53.62 95 ASP A O 1
#

Radius of gyration: 21.11 Å; Cα contacts (8 Å, |Δi|>4): 71; chains: 1; bounding box: 38×28×74 Å

Foldseek 3Di:
DVVLVVLLVVLVVVLVVCVVLVVDLPNQDELVPLVVLLVVLQVQLVVCVVVPSNSNSVSSVVVNVSSVCCNPPRHDPPDDDPPPDPPPPDPDDDD

Solvent-accessible surface area (backbone atoms only — not comparable to full-atom values): 5515 Å² total; per-residue (Å²): 114,70,66,29,53,53,50,25,51,52,37,51,52,53,53,58,65,44,48,64,56,70,73,38,91,82,55,66,51,58,59,84,60,35,54,60,50,33,54,50,25,50,53,48,19,54,51,28,46,75,76,69,28,56,59,30,15,54,33,24,47,53,47,25,52,52,39,46,49,45,47,66,74,35,26,73,76,92,78,72,81,81,87,76,81,76,90,76,78,71,91,72,92,77,135

pLDDT: mean 74.04, std 14.02, range [49.09, 91.56]

Mean predicted aligned error: 12.17 Å